Protein AF-A0A2U1VUD5-F1 (afdb_monomer)

Structure (mmCIF, N/CA/C/O backbone):
data_AF-A0A2U1VUD5-F1
#
_entry.id   AF-A0A2U1VUD5-F1
#
loop_
_atom_site.group_PDB
_atom_site.id
_atom_site.type_symbol
_atom_site.label_atom_id
_atom_site.label_alt_id
_atom_site.label_comp_id
_atom_site.label_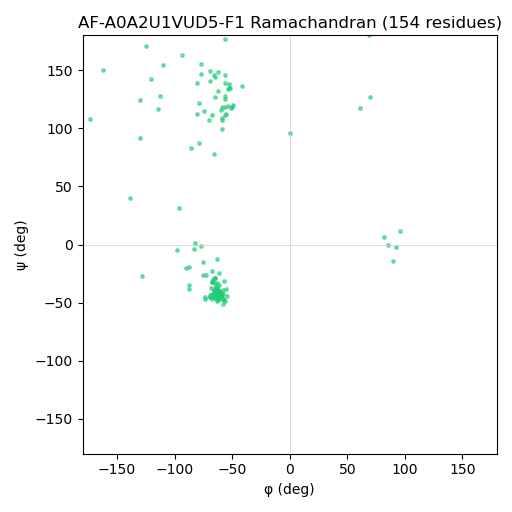asym_id
_atom_site.label_entity_id
_atom_site.label_seq_id
_atom_site.pdbx_PDB_ins_code
_atom_site.Cartn_x
_atom_site.Cartn_y
_atom_site.Cartn_z
_atom_site.occupancy
_atom_site.B_iso_or_equiv
_atom_site.auth_seq_id
_atom_site.auth_comp_id
_atom_site.auth_asym_id
_atom_site.auth_atom_id
_atom_site.pdbx_PDB_model_num
ATOM 1 N N . MET A 1 1 ? 78.234 27.921 -59.110 1.00 39.53 1 MET A N 1
ATOM 2 C CA . MET A 1 1 ? 77.645 29.057 -58.365 1.00 39.53 1 MET A CA 1
ATOM 3 C C . MET A 1 1 ? 76.306 28.576 -57.822 1.00 39.53 1 MET A C 1
ATOM 5 O O . MET A 1 1 ? 75.475 28.186 -58.620 1.00 39.53 1 MET A O 1
ATOM 9 N N . ALA A 1 2 ? 76.238 28.191 -56.543 1.00 37.91 2 ALA A N 1
ATOM 10 C CA . ALA A 1 2 ? 75.836 29.053 -55.415 1.00 37.91 2 ALA A CA 1
ATOM 11 C C . ALA A 1 2 ? 74.326 29.390 -55.484 1.00 37.91 2 ALA A C 1
ATOM 13 O O . ALA A 1 2 ? 73.879 29.875 -56.506 1.00 37.91 2 ALA A O 1
ATOM 14 N N . ALA A 1 3 ? 73.475 29.191 -54.477 1.00 41.84 3 ALA A N 1
ATOM 15 C CA . ALA A 1 3 ? 73.661 28.783 -53.094 1.00 41.84 3 ALA A CA 1
ATOM 16 C C . ALA A 1 3 ? 72.320 28.287 -52.512 1.00 41.84 3 ALA A C 1
ATOM 18 O O . ALA A 1 3 ? 71.252 28.781 -52.858 1.00 41.84 3 ALA A O 1
ATOM 19 N N . ASN A 1 4 ? 72.414 27.360 -51.560 1.00 47.31 4 ASN A N 1
ATOM 20 C CA . ASN A 1 4 ? 71.436 27.099 -50.505 1.00 47.31 4 ASN A CA 1
ATOM 21 C C . ASN A 1 4 ? 71.091 28.399 -49.742 1.00 47.31 4 ASN A C 1
ATOM 23 O O . ASN A 1 4 ? 72.027 29.122 -49.386 1.00 47.31 4 ASN A O 1
ATOM 27 N N . ARG A 1 5 ? 69.809 28.653 -49.418 1.00 42.00 5 ARG A N 1
ATOM 28 C CA . ARG A 1 5 ? 69.394 29.281 -48.142 1.00 42.00 5 ARG A CA 1
ATOM 29 C C . ARG A 1 5 ? 67.863 29.330 -47.933 1.00 42.00 5 ARG A C 1
ATOM 31 O O . ARG A 1 5 ? 67.177 30.162 -48.503 1.00 42.00 5 ARG A O 1
ATOM 38 N N . LYS A 1 6 ? 67.425 28.480 -46.996 1.00 43.88 6 LYS A N 1
ATOM 39 C CA . LYS A 1 6 ? 66.560 28.756 -45.826 1.00 43.88 6 LYS A CA 1
ATOM 40 C C . LYS A 1 6 ? 65.134 29.298 -46.036 1.00 43.88 6 LYS A C 1
ATOM 42 O O . LYS A 1 6 ? 64.925 30.448 -46.401 1.00 43.88 6 LYS A O 1
ATOM 47 N N . ASN A 1 7 ? 64.182 28.475 -45.586 1.00 39.81 7 ASN A N 1
ATOM 48 C CA . ASN A 1 7 ? 62.848 28.857 -45.117 1.00 39.81 7 ASN A CA 1
ATOM 49 C C . ASN A 1 7 ? 62.883 30.127 -44.245 1.00 39.81 7 ASN A C 1
ATOM 51 O O . ASN A 1 7 ? 63.717 30.195 -43.333 1.00 39.81 7 ASN A O 1
ATOM 55 N N . PRO A 1 8 ? 61.951 31.077 -44.430 1.00 46.16 8 PRO A N 1
ATOM 56 C CA . PRO A 1 8 ? 61.725 32.120 -43.449 1.00 46.16 8 PRO A CA 1
ATOM 57 C C . PRO A 1 8 ? 60.978 31.534 -42.244 1.00 46.16 8 PRO A C 1
ATOM 59 O O . PRO A 1 8 ? 59.847 31.060 -42.328 1.00 46.16 8 PRO A O 1
ATOM 62 N N . THR A 1 9 ? 61.680 31.548 -41.120 1.00 43.53 9 THR A N 1
ATOM 63 C CA . THR A 1 9 ? 61.207 31.325 -39.757 1.00 43.53 9 THR A CA 1
ATOM 64 C C . THR A 1 9 ? 60.043 32.258 -39.417 1.00 43.53 9 THR A C 1
ATOM 66 O O . THR A 1 9 ? 60.222 33.475 -39.396 1.00 43.53 9 THR A O 1
ATOM 69 N N . ALA A 1 10 ? 58.876 31.691 -39.106 1.00 42.81 10 ALA A N 1
ATOM 70 C CA . ALA A 1 10 ? 57.841 32.382 -38.346 1.00 42.81 10 ALA A CA 1
ATOM 71 C C . ALA A 1 10 ? 58.208 32.310 -36.853 1.00 42.81 10 ALA A C 1
ATOM 73 O O . ALA A 1 10 ? 58.240 31.228 -36.268 1.00 42.81 10 ALA A O 1
ATOM 74 N N . ASP A 1 11 ? 58.534 33.465 -36.280 1.00 46.00 11 ASP A N 1
ATOM 75 C CA . ASP A 1 11 ? 58.753 33.701 -34.848 1.00 46.00 11 ASP A CA 1
ATOM 76 C C . ASP A 1 11 ? 57.430 34.187 -34.200 1.00 46.00 11 ASP A C 1
ATOM 78 O O . ASP A 1 11 ? 56.499 34.568 -34.914 1.00 46.00 11 ASP A O 1
ATOM 82 N N . PRO A 1 12 ? 57.265 34.146 -32.871 1.00 45.97 12 PRO A N 1
ATOM 83 C CA . PRO A 1 12 ? 56.681 33.030 -32.154 1.00 45.97 12 PRO A CA 1
ATOM 84 C C . PRO A 1 12 ? 55.297 33.384 -31.579 1.00 45.97 12 PRO A C 1
ATOM 86 O O . PRO A 1 12 ? 54.984 34.531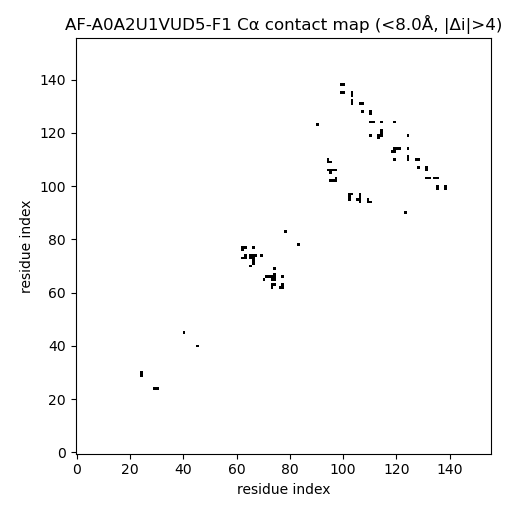 -31.271 1.00 45.97 12 PRO A O 1
ATOM 89 N N . LEU A 1 13 ?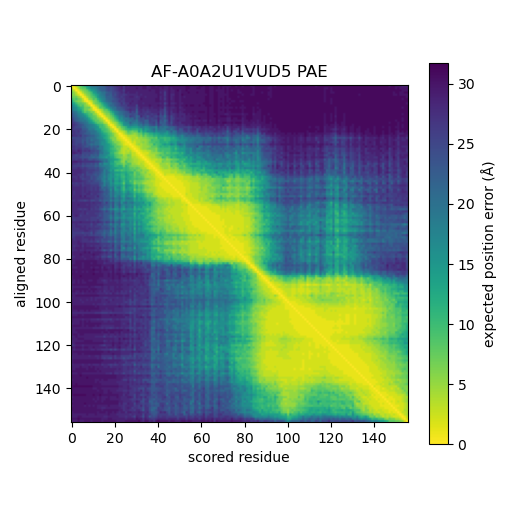 54.484 32.342 -31.397 1.00 46.25 13 LEU A N 1
ATOM 90 C CA . LEU A 1 13 ? 53.328 32.226 -30.498 1.00 46.25 13 LEU A CA 1
ATOM 91 C C . LEU A 1 13 ? 53.017 33.481 -29.655 1.00 46.25 13 LEU A C 1
ATOM 93 O O . LEU A 1 13 ? 53.540 33.656 -28.549 1.00 46.25 13 LEU A O 1
ATOM 97 N N . GLN A 1 14 ? 52.089 34.309 -30.142 1.00 51.81 14 GLN A N 1
ATOM 98 C CA . GLN A 1 14 ? 51.390 35.292 -29.318 1.00 51.81 14 GLN A CA 1
ATOM 99 C C . GLN A 1 14 ? 50.668 34.548 -28.192 1.00 51.81 14 GLN A C 1
ATOM 101 O O . GLN A 1 14 ? 49.606 33.954 -28.380 1.00 51.81 14 GLN A O 1
ATOM 106 N N . LYS A 1 15 ? 51.288 34.545 -27.009 1.00 49.41 15 LYS A N 1
ATOM 107 C CA . LYS A 1 15 ? 50.694 34.043 -25.772 1.00 49.41 15 LYS A CA 1
ATOM 108 C C . LYS A 1 15 ? 49.419 34.839 -25.514 1.00 49.41 15 LYS A C 1
ATOM 110 O O . LYS A 1 15 ? 49.485 36.008 -25.137 1.00 49.41 15 LYS A O 1
ATOM 115 N N . GLN A 1 16 ? 48.270 34.198 -25.716 1.00 59.06 16 GLN A N 1
ATOM 116 C CA . GLN A 1 16 ? 46.995 34.682 -25.201 1.00 59.06 16 GLN A CA 1
ATOM 117 C C . GLN A 1 16 ? 47.178 34.959 -23.707 1.00 59.06 16 GLN A C 1
ATOM 119 O O . GLN A 1 16 ? 47.540 34.065 -22.939 1.00 59.06 16 GLN A O 1
ATOM 124 N N . GLN A 1 17 ? 47.012 36.223 -23.319 1.00 52.50 17 GLN A N 1
ATOM 125 C CA . GLN A 1 17 ? 47.094 36.655 -21.932 1.00 52.50 17 GLN A CA 1
ATOM 126 C C . GLN A 1 17 ? 46.043 35.875 -21.141 1.00 52.50 17 GLN A C 1
ATOM 128 O O . GLN A 1 17 ? 44.842 36.059 -21.332 1.00 52.50 17 GLN A O 1
ATOM 133 N N . GLY A 1 18 ? 46.506 34.949 -20.299 1.00 55.41 18 GLY A N 1
ATOM 134 C CA . GLY A 1 18 ? 45.637 34.171 -19.432 1.00 55.41 18 GLY A CA 1
ATOM 135 C C . GLY A 1 18 ? 44.814 35.119 -18.571 1.00 55.41 18 GLY A C 1
ATOM 136 O O . GLY A 1 18 ? 45.366 36.006 -17.920 1.00 55.41 18 GLY A O 1
ATOM 137 N N . THR A 1 19 ? 43.494 34.938 -18.576 1.00 59.19 19 THR A N 1
ATOM 138 C CA . THR A 1 19 ? 42.594 35.631 -17.654 1.00 59.19 19 THR A CA 1
ATOM 139 C C . THR A 1 19 ? 43.149 35.477 -16.244 1.00 59.19 19 THR A C 1
ATOM 141 O O . THR A 1 19 ? 43.329 34.346 -15.782 1.00 59.19 19 THR A O 1
ATOM 144 N N . VAL A 1 20 ? 43.465 36.590 -15.579 1.00 60.12 20 VAL A N 1
ATOM 145 C CA . VAL A 1 20 ? 43.996 36.579 -14.214 1.00 60.12 20 VAL A CA 1
ATOM 146 C C . VAL A 1 20 ? 43.011 35.799 -13.350 1.00 60.12 20 VAL A C 1
ATOM 148 O O . VAL A 1 20 ? 41.861 36.205 -13.176 1.00 60.12 20 VAL A O 1
ATOM 151 N N . ARG A 1 21 ? 43.438 34.630 -12.862 1.00 63.34 21 ARG A N 1
ATOM 152 C CA . ARG A 1 21 ? 42.632 33.802 -11.967 1.00 63.34 21 ARG A CA 1
ATOM 153 C C . ARG A 1 21 ? 42.344 34.673 -10.745 1.00 63.34 21 ARG A C 1
ATOM 155 O O . ARG A 1 21 ? 43.282 35.142 -10.103 1.00 63.34 21 ARG A O 1
ATOM 162 N N . GLY A 1 22 ? 41.067 34.950 -10.471 1.00 76.94 22 GLY A N 1
ATOM 163 C CA . GLY A 1 22 ? 40.664 35.699 -9.276 1.00 76.94 22 GLY A CA 1
ATOM 164 C C . GLY A 1 22 ? 41.183 35.030 -7.997 1.00 76.94 22 GLY A C 1
ATOM 165 O O . GLY A 1 22 ? 41.777 33.955 -8.055 1.00 76.94 22 GLY A O 1
ATOM 166 N N . ARG A 1 23 ? 40.952 35.637 -6.828 1.00 79.38 23 ARG A N 1
ATOM 167 C CA . ARG A 1 23 ? 41.423 35.091 -5.541 1.00 79.38 23 ARG A CA 1
ATOM 168 C C . ARG A 1 23 ? 40.901 33.656 -5.342 1.00 79.38 23 ARG A C 1
ATOM 170 O O . ARG A 1 23 ? 39.691 33.489 -5.180 1.00 79.38 23 ARG A O 1
ATOM 177 N N . PRO A 1 24 ? 41.765 32.625 -5.375 1.00 77.06 24 PRO A N 1
ATOM 178 C CA . PRO A 1 24 ? 41.341 31.258 -5.108 1.00 77.06 24 PRO A CA 1
ATOM 179 C C . PRO A 1 24 ? 40.892 31.140 -3.651 1.00 77.06 24 PRO A C 1
ATOM 181 O O . PRO A 1 24 ? 41.461 31.793 -2.775 1.00 77.06 24 PRO A O 1
ATOM 184 N N . PHE A 1 25 ? 39.887 30.309 -3.381 1.00 82.06 25 PHE A N 1
ATOM 185 C CA . PHE A 1 25 ? 39.512 30.003 -2.002 1.00 82.06 25 PHE A CA 1
ATOM 186 C C . PHE A 1 25 ? 40.670 29.313 -1.270 1.00 82.06 25 PHE A C 1
ATOM 188 O O . PHE A 1 25 ? 41.449 28.577 -1.883 1.00 82.06 25 PHE A O 1
ATOM 195 N N . GLU A 1 26 ? 40.777 29.540 0.042 1.00 82.94 26 GLU A N 1
ATOM 196 C CA . GLU A 1 26 ? 41.752 28.832 0.871 1.00 82.94 26 GLU A CA 1
ATOM 197 C C . GLU A 1 26 ? 41.551 27.318 0.744 1.00 82.94 26 GLU A C 1
ATOM 199 O O . GLU A 1 26 ? 40.424 26.814 0.730 1.00 82.94 26 GLU A O 1
ATOM 204 N N . LYS A 1 27 ? 42.655 26.569 0.654 1.00 77.88 27 LYS A N 1
ATOM 205 C CA . LYS A 1 27 ? 42.612 25.109 0.542 1.00 77.88 27 LYS A CA 1
ATOM 206 C C . LYS A 1 27 ? 41.836 24.532 1.734 1.00 77.88 27 LYS A C 1
ATOM 208 O O . LYS A 1 27 ? 42.246 24.697 2.876 1.00 77.88 27 LYS A O 1
ATOM 213 N N . GLY A 1 28 ? 40.719 23.859 1.456 1.00 79.69 28 GLY A N 1
ATOM 214 C CA . GLY A 1 28 ? 39.842 23.271 2.476 1.00 79.69 28 GLY A CA 1
ATOM 215 C C . GLY A 1 28 ? 38.696 24.167 2.960 1.00 79.69 28 GLY A C 1
ATOM 216 O O . GLY A 1 28 ? 37.869 23.695 3.734 1.00 79.69 28 GLY A O 1
ATOM 217 N N . LYS A 1 29 ? 38.583 25.416 2.486 1.00 78.38 29 LYS A N 1
ATOM 218 C CA . LYS A 1 29 ? 37.442 26.295 2.780 1.00 78.38 29 LYS A CA 1
ATOM 219 C C . LYS A 1 29 ? 3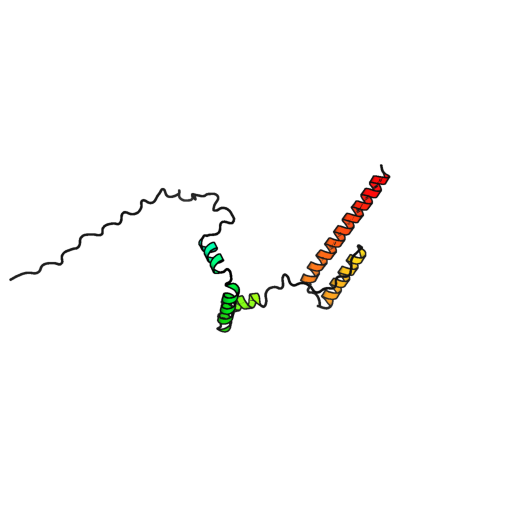6.648 26.582 1.511 1.00 78.38 29 LYS A C 1
ATOM 221 O O . LYS A 1 29 ? 37.145 27.186 0.567 1.00 78.38 29 LYS A O 1
ATOM 226 N N . SER A 1 30 ? 35.390 26.150 1.491 1.00 77.88 30 SER A N 1
ATOM 227 C CA . SER A 1 30 ? 34.438 26.546 0.450 1.00 77.88 30 SER A CA 1
ATOM 228 C C . SER A 1 30 ? 34.081 28.026 0.612 1.00 77.88 30 SER A C 1
ATOM 230 O O . SER A 1 30 ? 33.841 28.481 1.728 1.00 77.88 30 SER A O 1
ATOM 232 N N . GLY A 1 31 ? 33.957 28.762 -0.497 1.00 81.12 31 GLY A N 1
ATOM 233 C CA . GLY A 1 31 ? 33.390 30.119 -0.500 1.00 81.12 31 GLY A CA 1
ATOM 234 C C . GLY A 1 31 ? 31.925 30.184 -0.061 1.00 81.12 31 GLY A C 1
ATOM 235 O O . GLY A 1 31 ? 31.406 31.261 0.209 1.00 81.12 31 GLY A O 1
ATOM 236 N N . ASN A 1 32 ? 31.264 29.030 0.029 1.00 81.88 32 ASN A N 1
ATOM 237 C CA . ASN A 1 32 ? 29.949 28.874 0.629 1.00 81.88 32 ASN A CA 1
ATOM 238 C C . ASN A 1 32 ? 29.982 27.710 1.642 1.00 81.88 32 ASN A C 1
ATOM 240 O O . ASN A 1 32 ? 29.777 26.556 1.246 1.00 81.88 32 ASN A O 1
ATOM 244 N N . PRO A 1 33 ? 30.266 27.991 2.928 1.00 77.50 33 PRO A N 1
ATOM 245 C CA . PRO A 1 33 ? 30.342 26.980 3.986 1.00 77.50 33 PRO A CA 1
ATOM 246 C C . PRO A 1 33 ? 29.007 26.282 4.279 1.00 77.50 33 PRO A C 1
ATOM 248 O O . PRO A 1 33 ? 29.004 25.122 4.669 1.00 77.50 33 PRO A O 1
ATOM 251 N N . ALA A 1 34 ? 27.878 26.963 4.055 1.00 80.00 34 ALA A N 1
ATOM 252 C CA . ALA A 1 34 ? 26.537 26.418 4.279 1.00 80.00 34 ALA A CA 1
ATOM 253 C C . ALA A 1 34 ? 26.021 25.559 3.105 1.00 80.00 34 ALA A C 1
ATOM 255 O O . ALA A 1 34 ? 24.937 24.984 3.183 1.00 80.00 34 ALA A O 1
ATOM 256 N N . GLY A 1 35 ? 26.784 25.472 2.009 1.00 80.44 35 GLY A N 1
ATOM 257 C CA . GLY A 1 35 ? 26.365 24.778 0.795 1.00 80.44 35 GLY A CA 1
ATOM 258 C C . GLY A 1 35 ? 25.226 25.488 0.051 1.00 80.44 35 GLY A C 1
ATOM 259 O O . GLY A 1 35 ? 24.759 26.569 0.416 1.00 80.44 35 GLY A O 1
ATOM 260 N N . LYS A 1 36 ? 24.790 24.910 -1.073 1.00 81.06 36 LYS A N 1
ATOM 261 C CA . LYS A 1 36 ? 23.612 25.424 -1.793 1.00 81.06 36 LYS A CA 1
ATOM 262 C C . LYS A 1 36 ? 22.369 25.263 -0.912 1.00 81.06 36 LYS A C 1
ATOM 264 O O . LYS A 1 36 ? 22.241 24.256 -0.221 1.00 81.06 36 LYS A O 1
ATOM 269 N N . ARG A 1 37 ? 21.433 26.220 -0.982 1.00 81.06 37 ARG A N 1
ATOM 270 C CA . ARG A 1 37 ? 20.140 26.126 -0.284 1.00 81.06 37 ARG A CA 1
ATOM 271 C C . ARG A 1 37 ? 19.462 24.800 -0.637 1.00 81.06 37 ARG A C 1
ATOM 273 O O . ARG A 1 37 ? 19.416 24.433 -1.816 1.00 81.06 37 ARG A O 1
ATOM 280 N N . SER A 1 38 ? 18.930 24.111 0.369 1.00 68.19 38 SER A N 1
ATOM 281 C CA . SER A 1 38 ? 18.172 22.872 0.169 1.00 68.19 38 SER A CA 1
ATOM 282 C C . SER A 1 38 ? 17.064 23.078 -0.875 1.00 68.19 38 SER A C 1
ATOM 284 O O . SER A 1 38 ? 16.398 24.114 -0.873 1.00 68.19 38 SER A O 1
ATOM 286 N N . GLY A 1 39 ? 16.927 22.134 -1.809 1.00 76.12 39 GLY A N 1
ATOM 287 C CA . GLY A 1 39 ? 15.978 22.212 -2.929 1.00 76.12 39 GLY A CA 1
ATOM 288 C C . GLY A 1 39 ? 16.470 22.962 -4.176 1.00 76.12 39 GLY A C 1
ATOM 289 O O . GLY A 1 39 ? 15.745 23.029 -5.166 1.00 76.12 39 GLY A O 1
ATOM 290 N N . THR A 1 40 ? 17.697 23.501 -4.187 1.00 82.62 40 THR A N 1
ATOM 291 C CA . THR A 1 40 ? 18.255 24.147 -5.391 1.00 82.62 40 THR A CA 1
ATOM 292 C C . THR A 1 40 ? 18.560 23.107 -6.475 1.00 82.62 40 THR A C 1
ATOM 294 O O . THR A 1 40 ? 19.549 22.378 -6.373 1.00 82.62 40 THR A O 1
ATOM 297 N N . LYS A 1 41 ? 17.759 23.071 -7.546 1.00 82.12 41 LYS A N 1
ATOM 298 C CA . LYS A 1 41 ? 18.030 22.241 -8.732 1.00 82.12 41 LYS A CA 1
ATOM 299 C C . LYS A 1 41 ? 19.117 22.866 -9.612 1.00 82.12 41 LYS A C 1
ATOM 301 O O . LYS A 1 41 ? 19.252 24.088 -9.702 1.00 82.12 41 LYS A O 1
A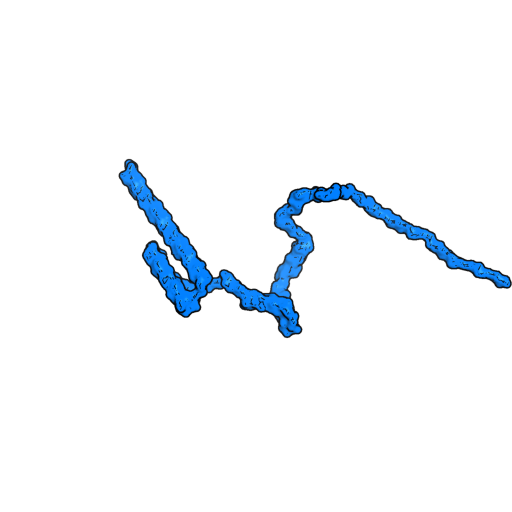TOM 306 N N . ALA A 1 42 ? 19.919 22.030 -10.270 1.00 88.62 42 ALA A N 1
ATOM 307 C CA . ALA A 1 42 ? 20.866 22.511 -11.271 1.00 88.62 42 ALA A CA 1
ATOM 308 C C . ALA A 1 42 ? 20.108 23.009 -12.513 1.00 88.62 42 ALA A C 1
ATOM 310 O O . ALA A 1 42 ? 19.068 22.459 -12.864 1.00 88.62 42 ALA A O 1
ATOM 311 N N . ARG A 1 43 ? 20.651 24.009 -13.225 1.00 85.50 43 ARG A N 1
ATOM 312 C CA . ARG A 1 43 ? 20.051 24.492 -14.486 1.00 85.50 43 ARG A CA 1
ATOM 313 C C . ARG A 1 43 ? 19.854 23.366 -15.505 1.00 85.50 43 ARG A C 1
ATOM 315 O O . ARG A 1 43 ? 18.831 23.333 -16.170 1.00 85.50 43 ARG A O 1
ATOM 322 N N . ALA A 1 44 ? 20.801 22.430 -15.573 1.00 86.56 44 ALA A N 1
ATOM 323 C CA . ALA A 1 44 ? 20.696 21.248 -16.423 1.00 86.56 44 ALA A CA 1
ATOM 324 C C . ALA A 1 44 ? 19.500 20.357 -16.047 1.00 86.56 44 ALA A C 1
ATOM 326 O O . ALA A 1 44 ? 18.809 19.871 -16.930 1.00 86.56 44 ALA A O 1
ATOM 327 N N . THR A 1 45 ? 19.221 20.185 -14.750 1.00 86.31 45 THR A N 1
ATOM 328 C CA . THR A 1 45 ? 18.061 19.417 -14.275 1.00 86.31 45 THR A CA 1
ATOM 329 C C . THR A 1 45 ? 16.752 20.099 -14.655 1.00 86.31 45 THR A C 1
ATOM 331 O O . THR A 1 45 ? 15.856 19.432 -15.143 1.00 86.31 45 THR A O 1
ATOM 334 N N . LEU A 1 46 ? 16.657 21.424 -14.499 1.00 88.06 46 LEU A N 1
ATOM 335 C CA . LEU A 1 46 ? 15.463 22.178 -14.903 1.00 88.06 46 LEU A CA 1
ATOM 336 C C . LEU A 1 46 ? 15.220 22.102 -16.416 1.00 88.06 46 LEU A C 1
ATOM 338 O O . LEU A 1 46 ? 14.089 21.910 -16.843 1.00 88.06 46 LEU A O 1
ATOM 342 N N . ALA A 1 47 ? 16.280 22.214 -17.220 1.00 85.19 47 ALA A N 1
ATOM 343 C CA . ALA A 1 47 ? 16.184 22.062 -18.670 1.00 85.19 47 ALA A CA 1
ATOM 344 C C . ALA A 1 47 ? 15.779 20.634 -19.072 1.00 85.19 47 ALA A C 1
ATOM 346 O O . ALA A 1 47 ? 14.968 20.457 -19.971 1.00 85.19 47 ALA A O 1
ATOM 347 N N . ALA A 1 48 ? 16.314 19.614 -18.394 1.00 84.31 48 ALA A N 1
ATOM 348 C CA . ALA A 1 48 ? 15.933 18.227 -18.636 1.00 84.31 48 ALA A CA 1
ATOM 349 C C . ALA A 1 48 ? 14.469 17.958 -18.261 1.00 84.31 48 ALA A C 1
ATOM 351 O O . ALA A 1 48 ? 13.773 17.307 -19.026 1.00 84.31 48 ALA A O 1
ATOM 352 N N . GLU A 1 49 ? 13.987 18.481 -17.131 1.00 84.88 49 GLU A N 1
ATOM 353 C CA . GLU A 1 49 ? 12.575 18.371 -16.730 1.00 84.88 49 GLU A CA 1
ATOM 354 C C . GLU A 1 49 ? 11.653 18.963 -17.803 1.00 84.88 49 GLU A C 1
ATOM 356 O O . GLU A 1 49 ? 10.750 18.281 -18.269 1.00 84.88 49 GLU A O 1
ATOM 361 N N . GLN A 1 50 ? 11.964 20.166 -18.292 1.00 86.50 50 GLN A N 1
ATOM 362 C CA . GLN A 1 50 ? 11.199 20.814 -19.363 1.00 86.50 50 GLN A CA 1
ATOM 363 C C . GLN A 1 50 ? 11.192 20.027 -20.679 1.00 86.50 50 GLN A C 1
ATOM 365 O O . GLN A 1 50 ? 10.204 20.065 -21.402 1.00 86.50 50 GLN A O 1
ATOM 370 N N . LEU A 1 51 ? 12.287 19.339 -21.012 1.00 84.38 51 LEU A N 1
ATOM 371 C CA . LEU A 1 51 ? 12.358 18.494 -22.209 1.00 84.38 51 LEU A CA 1
ATOM 372 C C . LEU A 1 51 ? 11.606 17.170 -22.043 1.00 84.38 51 LEU A C 1
ATOM 374 O O . LEU A 1 51 ? 11.207 16.575 -23.035 1.00 84.38 51 LEU A O 1
ATOM 378 N N . LEU A 1 52 ? 11.466 16.680 -20.811 1.00 85.19 52 LEU A N 1
ATOM 379 C CA . LEU A 1 52 ? 10.789 15.420 -20.508 1.00 85.19 52 LEU A CA 1
ATOM 380 C C . LEU A 1 52 ? 9.279 15.595 -20.308 1.00 85.19 52 LEU A C 1
ATOM 382 O O . LEU A 1 52 ? 8.535 14.616 -20.403 1.00 85.19 52 LEU A O 1
ATOM 386 N N . ASP A 1 53 ? 8.824 16.816 -20.033 1.00 83.44 53 ASP A N 1
ATOM 387 C CA . ASP A 1 53 ? 7.409 17.139 -19.895 1.00 83.44 53 ASP A CA 1
ATOM 388 C C . ASP A 1 53 ? 6.653 16.809 -21.195 1.00 83.44 53 ASP A C 1
ATOM 390 O O . ASP A 1 53 ? 6.886 17.390 -22.250 1.00 83.44 53 ASP A O 1
ATOM 394 N N . GLY A 1 54 ? 5.730 15.846 -21.116 1.00 83.94 54 GLY A N 1
ATOM 395 C CA . GLY A 1 54 ? 4.928 15.380 -22.255 1.00 83.94 54 GLY A CA 1
ATOM 396 C C . GLY A 1 54 ? 5.539 14.227 -23.061 1.00 83.94 54 GLY A C 1
ATOM 397 O O . GLY A 1 54 ? 4.808 13.531 -23.760 1.00 83.94 54 GLY A O 1
ATOM 398 N N . GLU A 1 55 ? 6.825 13.921 -22.890 1.00 90.00 55 GLU A N 1
ATOM 399 C CA . GLU A 1 55 ? 7.516 12.848 -23.632 1.00 90.00 55 GLU A CA 1
ATOM 400 C C . GLU A 1 55 ? 7.296 11.446 -23.039 1.00 90.00 55 GLU A C 1
ATOM 402 O O . GLU A 1 55 ? 7.814 10.443 -23.538 1.00 90.00 55 GLU A O 1
ATOM 407 N N . ALA A 1 56 ? 6.513 11.348 -21.963 1.00 82.75 56 ALA A N 1
ATOM 408 C CA . ALA A 1 56 ? 6.313 10.111 -21.217 1.00 82.75 56 ALA A CA 1
ATOM 409 C C . ALA A 1 56 ? 5.840 8.945 -22.104 1.00 82.75 56 ALA A C 1
ATOM 411 O O . ALA A 1 56 ? 6.366 7.836 -21.985 1.00 82.75 56 ALA A O 1
ATOM 412 N N . GLU A 1 57 ? 4.882 9.173 -23.009 1.00 85.62 57 GLU A N 1
ATOM 413 C CA . GLU A 1 57 ? 4.387 8.123 -23.908 1.00 85.62 57 GLU A CA 1
ATOM 414 C C . GLU A 1 57 ? 5.456 7.692 -24.922 1.00 85.62 57 GLU A C 1
ATOM 416 O O . GLU A 1 57 ? 5.699 6.492 -25.088 1.00 85.62 57 GLU A O 1
ATOM 421 N N . ALA A 1 58 ? 6.126 8.653 -25.563 1.00 91.00 58 ALA A N 1
ATOM 422 C CA . ALA A 1 58 ? 7.134 8.393 -26.587 1.00 91.00 58 ALA A CA 1
ATOM 423 C C . ALA A 1 58 ? 8.340 7.629 -26.015 1.00 91.00 58 ALA A C 1
ATOM 425 O O . ALA A 1 58 ? 8.757 6.610 -26.573 1.00 91.00 58 ALA A O 1
ATOM 426 N N . ILE A 1 59 ? 8.845 8.058 -24.855 1.00 90.75 59 ILE A N 1
ATOM 427 C CA . ILE A 1 59 ? 9.939 7.385 -24.141 1.00 90.75 59 ILE A CA 1
ATOM 428 C C . ILE A 1 59 ? 9.519 5.975 -23.722 1.00 90.75 59 ILE A C 1
ATOM 430 O O . ILE A 1 59 ? 10.289 5.029 -23.896 1.00 90.75 59 ILE A O 1
ATOM 434 N N . THR A 1 60 ? 8.292 5.806 -23.220 1.00 87.94 60 THR A N 1
ATOM 435 C CA . THR A 1 60 ? 7.782 4.485 -22.823 1.00 87.94 60 THR A CA 1
ATOM 436 C C . THR A 1 60 ? 7.700 3.542 -24.020 1.00 87.94 60 THR A C 1
ATOM 438 O O . THR A 1 60 ? 8.146 2.399 -23.925 1.00 87.94 60 THR A O 1
ATOM 441 N N . ARG A 1 61 ? 7.192 4.008 -25.168 1.00 91.62 61 ARG A N 1
ATOM 442 C CA . ARG A 1 61 ? 7.127 3.193 -26.389 1.00 91.62 61 ARG A CA 1
ATOM 443 C C . ARG A 1 61 ? 8.520 2.800 -26.869 1.00 91.62 61 ARG A C 1
ATOM 445 O O . ARG A 1 61 ? 8.763 1.626 -27.126 1.00 91.62 61 ARG A O 1
ATOM 452 N N . LYS A 1 62 ? 9.465 3.744 -26.869 1.00 93.62 62 LYS A N 1
ATOM 453 C CA . LYS A 1 62 ? 10.852 3.455 -27.243 1.00 93.62 62 LYS A CA 1
ATOM 454 C C . LYS A 1 62 ? 11.521 2.450 -26.302 1.00 93.62 62 LYS A C 1
ATOM 456 O O . LYS A 1 62 ? 12.267 1.591 -26.766 1.00 93.62 62 LYS A O 1
ATOM 461 N N . ALA A 1 63 ? 11.258 2.537 -24.999 1.00 91.75 63 ALA A N 1
ATOM 462 C CA . ALA A 1 63 ? 11.761 1.575 -24.023 1.00 91.75 63 ALA A CA 1
ATOM 463 C C . ALA A 1 63 ? 11.208 0.162 -24.275 1.00 91.75 63 ALA A C 1
ATOM 465 O O . ALA A 1 63 ? 11.958 -0.805 -24.172 1.00 91.75 63 ALA A O 1
ATOM 466 N N . ILE A 1 64 ? 9.933 0.034 -24.660 1.00 92.62 64 ILE A N 1
ATOM 467 C CA . ILE A 1 64 ? 9.341 -1.255 -25.048 1.00 92.62 64 ILE A CA 1
ATOM 468 C C . ILE A 1 64 ? 10.035 -1.814 -26.293 1.00 92.62 64 ILE A C 1
ATOM 470 O O . ILE A 1 64 ? 10.439 -2.973 -26.283 1.00 92.62 64 ILE A O 1
ATOM 474 N N . ASP A 1 65 ? 10.237 -1.000 -27.330 1.00 95.69 65 ASP A N 1
ATOM 475 C CA . ASP A 1 65 ? 10.900 -1.448 -28.561 1.00 95.69 65 ASP A CA 1
ATOM 476 C C . ASP A 1 65 ? 12.327 -1.947 -28.291 1.00 95.69 65 ASP A C 1
ATOM 478 O O . ASP A 1 65 ? 12.733 -2.994 -28.792 1.00 95.69 65 ASP A O 1
ATOM 482 N N . LEU A 1 66 ? 13.089 -1.222 -27.463 1.00 94.88 66 LEU A N 1
ATOM 483 C CA . LEU A 1 66 ? 14.439 -1.625 -27.056 1.00 94.88 66 LEU A CA 1
ATOM 484 C C . LEU A 1 66 ? 14.425 -2.917 -26.233 1.00 94.88 66 LEU A C 1
ATOM 486 O O . LEU A 1 66 ? 15.265 -3.789 -26.445 1.00 94.88 66 LEU A O 1
ATOM 490 N N . ALA A 1 67 ? 13.454 -3.065 -25.330 1.00 93.00 67 ALA A N 1
ATOM 491 C CA . ALA A 1 67 ? 13.287 -4.281 -24.547 1.00 93.00 67 ALA A CA 1
ATOM 492 C C . ALA A 1 67 ? 12.988 -5.494 -25.445 1.00 93.00 67 ALA A C 1
ATOM 494 O O . ALA A 1 67 ? 13.605 -6.547 -25.287 1.00 93.00 67 ALA A O 1
ATOM 495 N N . LEU A 1 68 ? 12.096 -5.337 -26.428 1.00 93.81 68 LEU A N 1
ATOM 496 C CA . LEU A 1 68 ? 11.774 -6.379 -27.410 1.00 93.81 68 LEU A CA 1
ATOM 497 C C . LEU A 1 68 ? 12.956 -6.702 -28.333 1.00 93.81 68 LEU A C 1
ATOM 499 O O . LEU A 1 68 ? 13.097 -7.842 -28.767 1.00 93.81 68 LEU A O 1
ATOM 503 N N . ALA A 1 69 ? 13.832 -5.728 -28.590 1.00 95.62 69 ALA A N 1
ATOM 504 C CA . ALA A 1 69 ? 15.086 -5.926 -29.313 1.00 95.62 69 ALA A CA 1
ATOM 505 C C . ALA A 1 69 ? 16.194 -6.592 -28.467 1.00 95.62 69 ALA A C 1
ATOM 507 O O . ALA A 1 69 ? 17.282 -6.844 -28.984 1.00 95.62 69 ALA A O 1
ATOM 508 N N . GLY A 1 70 ? 15.934 -6.895 -27.189 1.00 92.94 70 GLY A N 1
ATOM 509 C CA . GLY A 1 70 ? 16.852 -7.627 -26.313 1.00 92.94 70 GLY A CA 1
ATOM 510 C C . GLY A 1 70 ? 17.738 -6.758 -25.419 1.00 92.94 70 GLY A C 1
ATOM 511 O O . GLY A 1 70 ? 18.665 -7.283 -24.803 1.00 92.94 70 GLY A O 1
ATOM 512 N N . ASP A 1 71 ? 17.474 -5.452 -25.300 1.00 96.56 71 ASP A N 1
ATOM 513 C CA . ASP A 1 71 ? 18.157 -4.615 -24.309 1.00 96.56 71 ASP A CA 1
ATOM 514 C C . ASP A 1 71 ? 17.722 -5.024 -22.892 1.00 96.56 71 ASP A C 1
ATOM 516 O O . ASP A 1 71 ? 16.584 -4.805 -22.467 1.00 96.56 71 ASP A O 1
ATOM 520 N N . THR A 1 72 ? 18.650 -5.607 -22.133 1.00 93.44 72 THR A N 1
ATOM 521 C CA . THR A 1 72 ? 18.404 -6.106 -20.774 1.00 93.44 72 THR A CA 1
ATOM 522 C C . THR A 1 72 ? 18.054 -5.001 -19.777 1.00 93.44 72 THR A C 1
ATOM 524 O O . THR A 1 72 ? 17.334 -5.246 -18.808 1.00 93.44 72 THR A O 1
ATOM 527 N N . THR A 1 73 ? 18.541 -3.777 -19.994 1.00 94.06 73 THR A N 1
ATOM 528 C CA . THR A 1 73 ? 18.236 -2.619 -19.142 1.00 94.06 73 THR A CA 1
ATOM 529 C C . THR A 1 73 ? 16.809 -2.153 -19.383 1.00 94.06 73 THR A C 1
ATOM 531 O O . THR A 1 73 ? 16.064 -1.929 -18.426 1.00 94.06 73 THR A O 1
ATOM 534 N N . ALA A 1 74 ? 16.411 -2.061 -20.653 1.00 91.25 74 ALA A N 1
ATOM 535 C CA . ALA A 1 74 ? 15.045 -1.731 -21.031 1.00 91.25 74 ALA A CA 1
ATOM 536 C C . ALA A 1 74 ? 14.058 -2.821 -20.575 1.00 91.25 74 ALA A C 1
ATOM 538 O O . ALA A 1 74 ? 13.022 -2.499 -19.997 1.00 91.25 74 ALA A O 1
ATOM 539 N N . LEU A 1 75 ? 14.414 -4.104 -20.730 1.00 88.81 75 LEU A N 1
ATOM 540 C CA . LEU A 1 75 ? 13.635 -5.238 -20.216 1.00 88.81 75 LEU A CA 1
ATOM 541 C C . LEU A 1 75 ? 13.401 -5.128 -18.713 1.00 88.81 75 LEU A C 1
ATOM 543 O O . LEU A 1 75 ? 12.263 -5.240 -18.268 1.00 88.81 75 LEU A O 1
ATOM 547 N N . ARG A 1 76 ? 14.450 -4.860 -17.927 1.00 87.75 76 ARG A N 1
ATOM 548 C CA . ARG A 1 76 ? 14.307 -4.678 -16.479 1.00 87.75 76 ARG A CA 1
ATOM 549 C C . ARG A 1 76 ? 13.367 -3.519 -16.146 1.00 87.75 76 ARG A C 1
ATOM 551 O O . ARG A 1 76 ? 12.474 -3.700 -15.330 1.00 87.75 76 ARG A O 1
ATOM 558 N N . LEU A 1 77 ? 13.517 -2.368 -16.807 1.00 86.88 77 LEU A N 1
ATOM 559 C CA . LEU A 1 77 ? 12.655 -1.197 -16.593 1.00 86.88 77 LEU A CA 1
ATOM 560 C C . LEU A 1 77 ? 11.181 -1.507 -16.897 1.00 86.88 77 LEU A C 1
ATOM 562 O O . LEU A 1 77 ? 10.294 -1.147 -16.123 1.00 86.88 77 LEU A O 1
ATOM 566 N N . VAL A 1 78 ? 10.916 -2.199 -18.006 1.00 85.62 78 VAL A N 1
ATOM 567 C CA . VAL A 1 78 ? 9.562 -2.601 -18.403 1.00 85.62 78 VAL A CA 1
ATOM 568 C C . VAL A 1 78 ? 8.990 -3.641 -17.431 1.00 85.62 78 VAL A C 1
ATOM 570 O O . VAL A 1 78 ? 7.845 -3.504 -16.998 1.00 85.62 78 VAL A O 1
ATOM 573 N N . MET A 1 79 ? 9.780 -4.633 -17.013 1.00 82.75 79 MET A N 1
ATOM 574 C CA . MET A 1 79 ? 9.361 -5.649 -16.039 1.00 82.75 79 MET A CA 1
ATOM 575 C C . MET A 1 79 ? 9.086 -5.050 -14.657 1.00 82.75 79 MET A C 1
ATOM 577 O O . MET A 1 79 ? 8.055 -5.365 -14.068 1.00 82.75 79 MET A O 1
ATOM 581 N N . ASP A 1 80 ? 9.921 -4.123 -14.184 1.00 82.06 80 ASP A N 1
ATOM 582 C CA . ASP A 1 80 ? 9.711 -3.381 -12.932 1.00 82.06 80 ASP A CA 1
ATOM 583 C C . ASP A 1 80 ? 8.416 -2.542 -12.976 1.00 82.06 80 ASP A C 1
ATOM 585 O O . ASP A 1 80 ? 7.824 -2.254 -11.936 1.00 82.06 80 ASP A O 1
ATOM 589 N N . ARG A 1 81 ? 7.933 -2.161 -14.170 1.00 77.88 81 ARG A N 1
ATOM 590 C CA . ARG A 1 81 ? 6.672 -1.423 -14.353 1.00 77.88 81 ARG A CA 1
ATOM 591 C C . ARG A 1 81 ? 5.442 -2.325 -14.472 1.00 77.88 81 ARG A C 1
ATOM 593 O O . ARG A 1 81 ? 4.378 -1.946 -13.969 1.00 77.88 81 ARG A O 1
ATOM 600 N N . ILE A 1 82 ? 5.566 -3.471 -15.148 1.00 70.50 82 ILE A N 1
ATOM 601 C CA . ILE A 1 82 ? 4.496 -4.474 -15.319 1.00 70.50 82 ILE A CA 1
ATOM 602 C C . ILE A 1 82 ? 4.268 -5.228 -14.006 1.00 70.50 82 ILE A C 1
ATOM 604 O O . ILE A 1 82 ? 3.134 -5.359 -13.545 1.00 70.50 82 ILE A O 1
ATOM 608 N N . VAL A 1 83 ? 5.357 -5.667 -13.379 1.00 61.66 83 VAL A N 1
ATOM 609 C CA . VAL A 1 83 ? 5.395 -6.348 -12.078 1.00 61.66 83 VAL A CA 1
ATOM 610 C C . VAL A 1 83 ? 5.697 -5.333 -10.971 1.00 61.66 83 VAL A C 1
ATOM 612 O O . VAL A 1 83 ? 6.329 -5.651 -9.966 1.00 61.66 83 VAL A O 1
ATOM 615 N N . ALA A 1 84 ? 5.259 -4.081 -11.149 1.00 60.81 84 ALA A N 1
ATOM 616 C CA . ALA A 1 84 ? 5.431 -3.062 -10.126 1.00 60.81 84 ALA A CA 1
ATOM 617 C C . ALA A 1 84 ? 4.858 -3.575 -8.794 1.00 60.81 84 ALA A C 1
ATOM 619 O O . ALA A 1 84 ? 3.734 -4.098 -8.786 1.00 60.81 84 ALA A O 1
ATOM 620 N N . PRO A 1 85 ? 5.587 -3.424 -7.669 1.00 58.62 85 PRO A N 1
ATOM 621 C CA . PRO A 1 85 ? 5.070 -3.759 -6.353 1.00 58.62 85 PRO A CA 1
ATOM 622 C C . PRO A 1 85 ? 3.708 -3.087 -6.178 1.00 58.62 85 PRO A C 1
ATOM 624 O O . PRO A 1 85 ? 3.599 -1.864 -6.277 1.00 58.62 85 PRO A O 1
ATOM 627 N N . ARG A 1 86 ? 2.662 -3.899 -5.997 1.00 58.94 86 ARG A N 1
ATOM 628 C CA . ARG A 1 86 ? 1.260 -3.474 -5.893 1.00 58.94 86 ARG A CA 1
ATOM 629 C C . ARG A 1 86 ? 1.061 -2.649 -4.616 1.00 58.94 86 ARG A C 1
ATOM 631 O O . ARG A 1 86 ? 0.608 -3.185 -3.617 1.00 58.94 86 ARG A O 1
ATOM 638 N N . LYS A 1 87 ? 1.469 -1.378 -4.618 1.00 57.50 87 LYS A N 1
ATOM 639 C CA . LYS A 1 87 ? 1.474 -0.554 -3.400 1.00 57.50 87 LYS A CA 1
ATOM 640 C C . LYS A 1 87 ? 0.151 0.171 -3.134 1.00 57.50 87 LYS A C 1
ATOM 642 O O . LYS A 1 87 ? -0.235 0.223 -1.981 1.00 57.50 87 LYS A O 1
ATOM 647 N N . ASP A 1 88 ? -0.574 0.621 -4.165 1.00 58.94 88 ASP A N 1
ATOM 648 C CA . ASP A 1 88 ? -1.751 1.504 -3.987 1.00 58.94 88 ASP A CA 1
ATOM 649 C C . ASP A 1 88 ? -2.955 1.160 -4.891 1.00 58.94 88 ASP A C 1
ATOM 651 O O . ASP A 1 88 ? -3.613 2.042 -5.446 1.00 58.94 88 ASP A O 1
ATOM 655 N N . ARG A 1 89 ? -3.271 -0.125 -5.1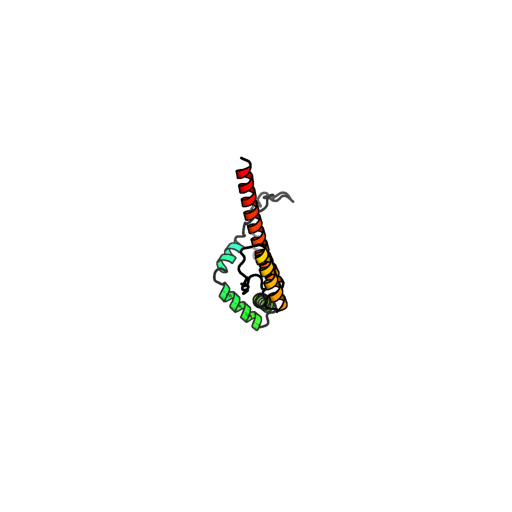09 1.00 64.31 89 ARG A N 1
ATOM 656 C CA . ARG A 1 89 ? -4.537 -0.460 -5.791 1.00 64.31 89 ARG A CA 1
ATOM 657 C C . ARG A 1 89 ? -5.708 -0.397 -4.803 1.00 64.31 89 ARG A C 1
ATOM 659 O O . ARG A 1 89 ? -5.564 -0.899 -3.692 1.00 64.31 89 ARG A O 1
ATOM 666 N N . PRO A 1 90 ? -6.875 0.145 -5.206 1.00 66.19 90 PRO A N 1
ATOM 667 C CA . PRO A 1 90 ? -8.082 0.065 -4.394 1.00 66.19 90 PRO A CA 1
ATOM 668 C C . PRO A 1 90 ? -8.419 -1.391 -4.063 1.00 66.19 90 PRO A C 1
ATOM 670 O O . PRO A 1 90 ? -8.567 -2.218 -4.968 1.00 66.19 90 PRO A O 1
ATOM 673 N N . VAL A 1 91 ? -8.557 -1.684 -2.773 1.00 81.38 91 VAL A N 1
ATOM 674 C CA . VAL A 1 91 ? -8.982 -2.998 -2.288 1.00 81.38 91 VAL A CA 1
ATOM 675 C C . VAL A 1 91 ? -10.496 -3.101 -2.441 1.00 81.38 91 VAL A C 1
ATOM 677 O O . VAL A 1 91 ? -11.244 -2.284 -1.905 1.00 81.38 91 VAL A O 1
ATOM 680 N N . ARG A 1 92 ? -10.966 -4.105 -3.189 1.00 82.19 92 ARG A N 1
ATOM 681 C CA . ARG A 1 92 ? -12.398 -4.403 -3.318 1.00 82.19 92 ARG A CA 1
ATOM 682 C C . ARG A 1 92 ? -12.824 -5.310 -2.172 1.00 82.19 92 ARG A C 1
ATOM 684 O O . ARG A 1 92 ? -12.884 -6.521 -2.330 1.00 82.19 92 ARG A O 1
ATOM 691 N N . PHE A 1 93 ? -13.109 -4.706 -1.028 1.00 88.38 93 PHE A N 1
ATOM 692 C CA . PHE A 1 93 ? -13.596 -5.413 0.148 1.00 88.38 93 PHE A CA 1
ATOM 693 C C . PHE A 1 93 ? -14.842 -4.718 0.691 1.00 88.38 93 PHE A C 1
ATOM 695 O O . PHE A 1 93 ? -14.823 -3.517 0.965 1.00 88.38 93 PHE A O 1
ATOM 702 N N . ALA A 1 94 ? -15.933 -5.470 0.826 1.00 87.12 94 ALA A N 1
ATOM 703 C CA . ALA A 1 94 ? -17.162 -4.976 1.431 1.00 87.12 94 ALA A CA 1
ATOM 704 C C . ALA A 1 94 ? -17.001 -4.982 2.955 1.00 87.12 94 ALA A C 1
ATOM 706 O O . ALA A 1 94 ? -17.327 -5.962 3.623 1.00 87.12 94 ALA A O 1
ATOM 707 N N . LEU A 1 95 ? -16.456 -3.891 3.495 1.00 87.88 95 LEU A N 1
ATOM 708 C CA . LEU A 1 95 ? -16.319 -3.724 4.937 1.00 87.88 95 LEU A CA 1
ATOM 709 C C . LEU A 1 95 ? -17.720 -3.642 5.576 1.00 87.88 95 LEU A C 1
ATOM 711 O O . LEU A 1 95 ? -18.523 -2.809 5.141 1.00 87.88 95 LEU A O 1
ATOM 715 N N . PRO A 1 96 ? -18.029 -4.472 6.590 1.00 89.44 96 PRO A N 1
ATOM 716 C CA . PRO A 1 96 ? -19.293 -4.378 7.311 1.00 89.44 96 PRO A CA 1
ATOM 717 C C . PRO A 1 96 ? -19.499 -2.976 7.904 1.00 89.44 96 PRO A C 1
ATOM 719 O O . PRO A 1 96 ? -18.525 -2.334 8.307 1.00 89.44 96 PRO A O 1
ATOM 722 N N . PRO A 1 97 ? -20.745 -2.475 7.973 1.00 88.50 97 PRO A N 1
ATOM 723 C CA . PRO A 1 97 ? -21.017 -1.186 8.592 1.00 88.50 97 PRO A CA 1
ATOM 724 C C . PRO A 1 97 ? -20.642 -1.231 10.076 1.00 88.50 97 PRO A C 1
ATOM 726 O O . PRO A 1 97 ? -21.053 -2.142 10.789 1.00 88.50 97 PRO A O 1
ATOM 729 N N . MET A 1 98 ? -19.899 -0.227 10.544 1.00 90.56 98 MET A N 1
ATOM 730 C CA . MET A 1 98 ? -19.484 -0.125 11.942 1.00 90.56 98 MET A CA 1
ATOM 731 C C . MET A 1 98 ? -20.158 1.070 12.613 1.00 90.56 98 MET A C 1
ATOM 733 O O . MET A 1 98 ? -20.100 2.188 12.099 1.00 90.56 98 MET A O 1
ATOM 737 N N . LYS A 1 99 ? -20.811 0.837 13.753 1.00 86.19 99 LYS A N 1
ATOM 738 C CA . LYS A 1 99 ? -21.425 1.874 14.602 1.00 86.19 99 LYS A CA 1
ATOM 739 C C . LYS A 1 99 ? -20.979 1.765 16.058 1.00 86.19 99 LYS A C 1
ATOM 741 O O . LYS A 1 99 ? -20.973 2.763 16.769 1.00 86.19 99 LYS A O 1
ATOM 746 N N . THR A 1 100 ? -20.615 0.565 16.486 1.00 85.62 100 THR A N 1
ATOM 747 C CA . THR A 1 100 ? -20.235 0.214 17.852 1.00 85.62 100 THR A CA 1
ATOM 748 C C . THR A 1 100 ? -18.852 -0.438 17.886 1.00 85.62 100 THR A C 1
ATOM 750 O O . THR A 1 100 ? -18.276 -0.773 16.848 1.00 85.62 100 THR A O 1
ATOM 753 N N . ALA A 1 101 ? -18.309 -0.632 19.091 1.00 83.12 101 ALA A N 1
ATOM 754 C CA . ALA A 1 101 ? -17.061 -1.370 19.277 1.00 83.12 101 ALA A CA 1
ATOM 755 C C . ALA A 1 101 ? -17.193 -2.856 18.882 1.00 83.12 101 ALA A C 1
ATOM 757 O O . ALA A 1 101 ? -16.261 -3.417 18.308 1.00 83.12 101 ALA A O 1
ATOM 758 N N . ASP A 1 102 ? -18.358 -3.469 19.105 1.00 86.69 102 ASP A N 1
ATOM 759 C CA . ASP A 1 102 ? -18.625 -4.861 18.714 1.00 86.69 102 ASP A CA 1
ATOM 760 C C . ASP A 1 102 ? -18.662 -5.027 17.186 1.00 86.69 102 ASP A C 1
ATOM 762 O O . ASP A 1 102 ? -18.210 -6.040 16.637 1.00 86.69 102 ASP A O 1
ATOM 766 N N . ASP A 1 103 ? -19.112 -3.995 16.467 1.00 90.56 103 ASP A N 1
ATOM 767 C CA . ASP A 1 103 ? -19.064 -3.994 15.004 1.00 90.56 103 ASP A CA 1
ATO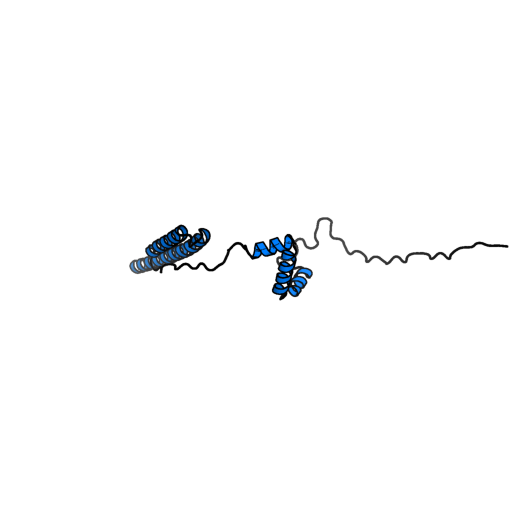M 768 C C . ASP A 1 103 ? -17.620 -3.961 14.483 1.00 90.56 103 ASP A C 1
ATOM 770 O O . ASP A 1 103 ? -17.331 -4.551 13.443 1.00 90.56 103 ASP A O 1
ATOM 774 N N . ALA A 1 104 ? -16.691 -3.325 15.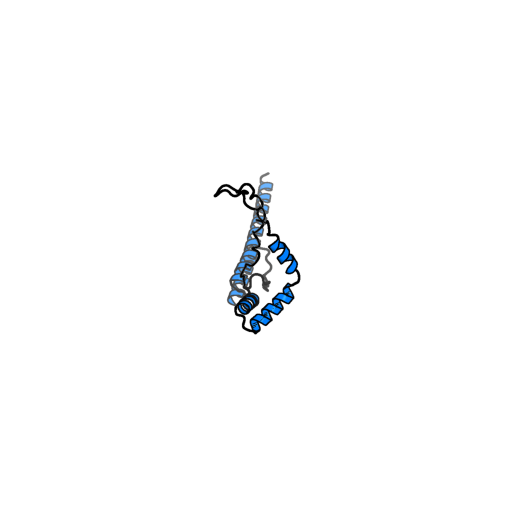208 1.00 90.56 104 ALA A N 1
ATOM 775 C CA . ALA A 1 104 ? -15.273 -3.336 14.850 1.00 90.56 104 ALA A CA 1
ATOM 776 C C . ALA A 1 104 ? -14.679 -4.751 14.967 1.00 90.56 104 ALA A C 1
ATOM 778 O O . ALA A 1 104 ? -13.925 -5.181 14.092 1.00 90.56 104 ALA A O 1
ATOM 779 N N . ALA A 1 105 ? -15.069 -5.517 15.993 1.00 90.69 105 ALA A N 1
ATOM 780 C CA . ALA A 1 105 ? -14.684 -6.924 16.113 1.00 90.69 105 ALA A CA 1
ATOM 781 C C . ALA A 1 105 ? -15.259 -7.767 14.960 1.00 90.69 105 ALA A C 1
ATOM 783 O O . ALA A 1 105 ? -14.543 -8.569 14.354 1.00 90.69 105 ALA A O 1
ATOM 784 N N . SER A 1 106 ? -16.522 -7.529 14.597 1.00 92.94 106 SER A N 1
ATOM 785 C CA . SER A 1 106 ? -17.178 -8.195 13.463 1.00 92.94 106 SER A CA 1
ATOM 786 C C . SER A 1 106 ? -16.504 -7.863 12.125 1.00 92.94 106 SER A C 1
ATOM 788 O O . SER A 1 106 ? -16.289 -8.748 11.294 1.00 92.94 106 SER A O 1
ATOM 790 N N . ALA A 1 107 ? -16.097 -6.607 11.925 1.00 94.50 107 ALA A N 1
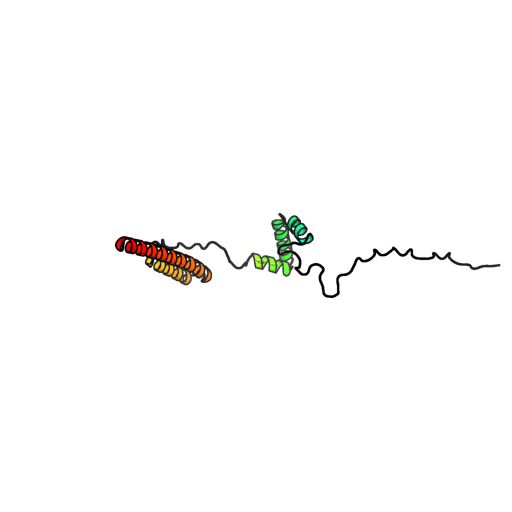ATOM 791 C CA . ALA A 1 107 ? -15.343 -6.181 10.752 1.00 94.50 107 ALA A CA 1
ATOM 792 C C . ALA A 1 107 ? -13.965 -6.860 10.678 1.00 94.50 107 ALA A C 1
ATOM 794 O O . ALA A 1 107 ? -13.579 -7.347 9.614 1.00 94.50 107 ALA A O 1
ATOM 795 N N . MET A 1 108 ? -13.251 -6.972 11.803 1.00 95.38 108 MET A N 1
ATOM 796 C CA . MET A 1 108 ? -11.974 -7.692 11.862 1.00 95.38 108 MET A CA 1
ATOM 797 C C . MET A 1 108 ? -12.120 -9.186 11.558 1.00 95.38 108 MET A C 1
ATOM 799 O O . MET A 1 108 ? -11.274 -9.750 10.862 1.00 95.38 108 MET A O 1
ATOM 803 N N . ALA A 1 109 ? -13.201 -9.823 12.015 1.00 95.00 109 ALA A N 1
ATOM 804 C CA . ALA A 1 109 ? -13.496 -11.214 11.679 1.00 95.00 109 ALA A CA 1
ATOM 805 C C . ALA A 1 109 ? -13.730 -11.401 10.169 1.00 95.00 109 ALA A C 1
ATOM 807 O O . ALA A 1 109 ? -13.195 -12.338 9.574 1.00 95.00 109 ALA A O 1
ATOM 808 N N . ALA A 1 110 ? -14.460 -10.480 9.528 1.00 95.62 110 ALA A N 1
ATOM 809 C CA . ALA A 1 110 ? -14.669 -10.500 8.080 1.00 95.62 110 ALA A CA 1
ATOM 810 C C . ALA A 1 110 ? -13.353 -10.327 7.298 1.00 95.62 110 ALA A C 1
ATOM 812 O O . ALA A 1 110 ? -13.124 -11.029 6.314 1.00 95.62 110 ALA A O 1
ATOM 813 N N . VAL A 1 111 ? -12.462 -9.438 7.756 1.00 95.44 111 VAL A N 1
ATOM 814 C CA . VAL A 1 111 ? -11.123 -9.264 7.164 1.00 95.44 111 VAL A CA 1
ATOM 815 C C . VAL A 1 111 ? -10.305 -10.553 7.289 1.00 95.44 111 VAL A C 1
ATOM 817 O O . VAL A 1 111 ? -9.724 -11.003 6.303 1.00 95.44 111 VAL A O 1
ATOM 820 N N . ALA A 1 112 ? -10.290 -11.186 8.466 1.00 95.19 112 ALA A N 1
ATOM 821 C CA . ALA A 1 112 ? -9.565 -12.439 8.684 1.00 95.19 112 ALA A CA 1
ATOM 822 C C . ALA A 1 112 ? -10.087 -13.581 7.794 1.00 95.19 112 ALA A C 1
ATOM 824 O O . ALA A 1 112 ? -9.294 -14.322 7.212 1.00 95.19 112 ALA A O 1
ATOM 825 N N . ALA A 1 113 ? -11.409 -13.688 7.637 1.00 95.19 113 ALA A N 1
ATOM 826 C CA . ALA A 1 113 ? -12.030 -14.675 6.759 1.00 95.19 113 ALA A CA 1
ATOM 827 C C . ALA A 1 113 ? -11.639 -14.467 5.287 1.00 95.19 113 ALA A C 1
ATOM 829 O O . ALA A 1 113 ? -11.289 -15.427 4.606 1.00 95.19 113 ALA A O 1
ATOM 830 N N . ALA A 1 114 ? -11.627 -13.221 4.807 1.00 93.75 114 ALA A N 1
ATOM 831 C CA . ALA A 1 114 ? -11.234 -12.910 3.434 1.00 93.75 114 ALA A CA 1
ATOM 832 C C . ALA A 1 114 ? -9.744 -13.178 3.159 1.00 93.75 114 ALA A C 1
ATOM 834 O O . ALA A 1 114 ? -9.388 -13.601 2.060 1.00 93.75 114 ALA A O 1
ATOM 835 N N . VAL A 1 115 ? -8.867 -13.009 4.157 1.00 94.94 115 VAL A N 1
ATOM 836 C CA . VAL A 1 115 ? -7.463 -13.447 4.047 1.00 94.94 115 VAL A CA 1
ATOM 837 C C . VAL A 1 115 ? -7.369 -14.966 3.954 1.00 94.94 115 VAL A C 1
ATOM 839 O O . VAL A 1 115 ? -6.644 -15.481 3.107 1.00 94.94 115 VAL A O 1
ATOM 842 N N . ALA A 1 116 ? -8.112 -15.692 4.793 1.00 94.06 116 ALA A N 1
ATOM 843 C CA . ALA A 1 116 ? -8.123 -17.154 4.772 1.00 94.06 116 ALA A CA 1
ATOM 844 C C . ALA A 1 116 ? -8.670 -17.721 3.448 1.00 94.06 116 ALA A C 1
ATOM 846 O O . ALA A 1 116 ? -8.196 -18.756 2.986 1.00 94.06 116 ALA A O 1
ATOM 847 N N . ALA A 1 117 ? -9.627 -17.027 2.825 1.00 93.31 117 ALA A N 1
ATOM 848 C CA . ALA A 1 117 ? -10.168 -17.366 1.510 1.00 93.31 117 ALA A CA 1
ATOM 849 C C . ALA A 1 117 ? -9.228 -17.003 0.341 1.00 93.31 117 ALA A C 1
ATOM 851 O O . ALA A 1 117 ? -9.419 -17.490 -0.771 1.00 93.31 117 ALA A O 1
ATOM 852 N N . GLY A 1 118 ? -8.206 -16.173 0.580 1.00 89.75 118 GLY A N 1
ATOM 853 C CA . GLY A 1 118 ? -7.291 -15.680 -0.454 1.00 89.75 118 GLY A CA 1
ATOM 854 C C . GLY A 1 118 ? -7.821 -14.488 -1.259 1.00 89.75 118 GLY A C 1
ATOM 855 O O . GLY A 1 118 ? -7.157 -14.054 -2.200 1.00 89.75 118 GLY A O 1
ATOM 856 N N . ASP A 1 119 ? -8.973 -13.933 -0.877 1.00 90.12 119 ASP A N 1
ATOM 857 C CA . ASP A 1 119 ? -9.555 -12.733 -1.492 1.00 90.12 119 ASP A CA 1
ATOM 858 C C . ASP A 1 119 ? -8.784 -11.460 -1.112 1.00 90.12 119 ASP A C 1
ATOM 860 O O . ASP A 1 119 ? -8.773 -10.481 -1.861 1.00 90.12 119 ASP A O 1
ATOM 864 N N . LEU A 1 120 ? -8.124 -11.481 0.050 1.00 89.75 120 LEU A N 1
ATOM 865 C CA . LEU A 1 120 ? -7.231 -10.429 0.524 1.00 89.75 120 LEU A CA 1
ATOM 866 C C . LEU A 1 120 ? -5.826 -10.961 0.770 1.00 89.75 120 LEU A C 1
ATOM 868 O O . LEU A 1 120 ? -5.623 -12.035 1.336 1.00 89.75 120 LEU A O 1
ATOM 872 N N . THR A 1 121 ? -4.835 -10.143 0.440 1.00 89.94 121 THR A N 1
ATOM 873 C CA . THR A 1 121 ? -3.463 -10.370 0.891 1.00 89.94 121 THR A CA 1
ATOM 874 C C . THR A 1 121 ? -3.287 -9.945 2.359 1.00 89.94 121 THR A C 1
ATOM 876 O O . THR A 1 121 ? -3.977 -9.039 2.838 1.00 89.94 121 THR A O 1
ATOM 879 N N . PRO A 1 122 ? -2.302 -10.508 3.087 1.00 90.50 122 PRO A N 1
ATOM 880 C CA . PRO A 1 122 ? -1.980 -10.067 4.449 1.00 90.50 122 PRO A CA 1
ATOM 881 C C . PRO A 1 122 ? -1.626 -8.573 4.557 1.00 90.50 122 PRO A C 1
ATOM 883 O O . PRO A 1 122 ? -1.898 -7.926 5.571 1.00 90.50 122 PRO A O 1
ATOM 886 N N . THR A 1 123 ? -1.034 -8.000 3.504 1.00 89.75 123 THR A N 1
ATOM 887 C CA . THR A 1 123 ? -0.712 -6.568 3.446 1.00 89.75 123 THR A CA 1
ATOM 888 C C . THR A 1 123 ? -1.975 -5.714 3.341 1.00 89.75 123 THR A C 1
ATOM 890 O O . THR A 1 123 ? -2.115 -4.746 4.087 1.00 89.75 123 THR A O 1
ATOM 893 N N . GLU A 1 124 ? -2.921 -6.086 2.475 1.00 90.12 124 GLU A N 1
ATOM 894 C CA . GLU A 1 124 ? -4.213 -5.393 2.354 1.00 90.12 124 GLU A CA 1
ATOM 895 C C . GLU A 1 124 ? -5.030 -5.512 3.646 1.00 90.12 124 GLU A C 1
ATOM 897 O O . GLU A 1 124 ? -5.618 -4.533 4.102 1.00 90.12 124 GLU A O 1
ATOM 902 N N . ALA A 1 125 ? -4.998 -6.678 4.293 1.00 92.62 125 ALA A N 1
ATOM 903 C CA . ALA A 1 125 ? -5.650 -6.888 5.580 1.00 92.62 125 ALA A CA 1
ATOM 904 C C . ALA A 1 125 ? -5.073 -6.005 6.688 1.00 92.62 125 ALA A C 1
ATOM 906 O O . ALA A 1 125 ? -5.833 -5.427 7.458 1.00 92.62 125 ALA A O 1
ATOM 907 N N . THR A 1 126 ? -3.748 -5.835 6.739 1.00 92.88 126 THR A N 1
ATOM 908 C CA . THR A 1 126 ? -3.107 -4.893 7.673 1.00 92.88 126 THR A CA 1
ATOM 909 C C . THR A 1 126 ? -3.593 -3.460 7.439 1.00 92.88 126 THR A C 1
ATOM 911 O O . THR A 1 126 ? -3.899 -2.743 8.391 1.00 92.88 126 THR A O 1
ATOM 914 N N . ALA A 1 127 ? -3.709 -3.035 6.177 1.00 90.75 127 ALA A N 1
ATOM 915 C CA . ALA A 1 127 ? -4.218 -1.706 5.849 1.00 90.75 127 ALA A CA 1
ATOM 916 C C . ALA A 1 127 ? -5.680 -1.521 6.298 1.00 90.75 127 ALA A C 1
ATOM 918 O O . ALA A 1 127 ? -6.009 -0.501 6.904 1.00 90.75 127 ALA A O 1
ATOM 919 N N . LEU A 1 128 ? -6.540 -2.518 6.071 1.00 92.56 128 LEU A N 1
ATOM 920 C CA . LEU A 1 128 ? -7.935 -2.501 6.526 1.00 92.56 128 LEU A CA 1
ATOM 921 C C . LEU A 1 128 ? -8.050 -2.535 8.056 1.00 92.56 128 LEU A C 1
ATOM 923 O O . LEU A 1 128 ? -8.843 -1.787 8.625 1.00 92.56 128 LEU A O 1
ATOM 927 N N . ALA A 1 129 ? -7.224 -3.335 8.729 1.00 93.94 129 ALA A N 1
ATOM 928 C CA . ALA A 1 129 ? -7.184 -3.412 10.186 1.00 93.94 129 ALA A CA 1
ATOM 929 C C . ALA A 1 129 ? -6.877 -2.048 10.821 1.00 93.94 129 ALA A C 1
ATOM 931 O O . ALA A 1 129 ? -7.509 -1.663 11.802 1.00 93.94 129 ALA A O 1
ATOM 932 N N . ASN A 1 130 ? -5.970 -1.273 10.219 1.00 94.06 130 ASN A N 1
ATOM 933 C CA . ASN A 1 130 ? -5.656 0.081 10.680 1.00 94.06 130 ASN A CA 1
ATOM 934 C C . ASN A 1 130 ? -6.848 1.043 10.554 1.00 94.06 130 ASN A C 1
ATOM 936 O O . ASN A 1 130 ? -7.046 1.894 11.424 1.00 94.06 130 ASN A O 1
ATOM 940 N N . VAL A 1 131 ? -7.659 0.911 9.498 1.00 92.81 131 VAL A N 1
ATOM 941 C CA . VAL A 1 131 ? -8.900 1.690 9.342 1.00 92.81 131 VAL A CA 1
ATOM 942 C C . VAL A 1 131 ? -9.901 1.332 10.444 1.00 92.81 131 VAL A C 1
ATOM 944 O O . VAL A 1 131 ? -10.451 2.232 11.080 1.00 92.81 131 VAL A O 1
ATOM 947 N N . VAL A 1 132 ? -10.092 0.038 10.715 1.00 93.75 132 VAL A N 1
ATOM 948 C CA . VAL A 1 132 ? -10.996 -0.443 11.774 1.00 93.75 132 VAL A CA 1
ATOM 949 C C . VAL A 1 132 ? -10.529 0.017 13.160 1.00 93.75 132 VAL A C 1
ATOM 951 O O . VAL A 1 132 ? -11.327 0.522 13.947 1.00 93.75 132 VAL A O 1
ATOM 954 N N . GLU A 1 133 ? -9.230 -0.069 13.447 1.00 92.50 133 GLU A N 1
ATOM 955 C CA . GLU A 1 133 ? -8.667 0.378 14.725 1.00 92.50 133 GLU A CA 1
ATOM 956 C C . GLU A 1 133 ? -8.787 1.897 14.910 1.00 92.50 133 GLU A C 1
ATOM 958 O O . GLU A 1 133 ? -9.101 2.371 16.002 1.00 92.50 133 GLU A O 1
ATOM 963 N N . THR A 1 134 ? -8.594 2.674 13.841 1.00 92.56 134 THR A N 1
ATOM 964 C CA . THR A 1 134 ? -8.783 4.131 13.883 1.00 92.56 134 THR A CA 1
ATOM 965 C C . THR A 1 134 ? -10.233 4.472 14.212 1.00 92.56 134 THR A C 1
ATOM 967 O O . THR A 1 134 ? -10.483 5.290 15.096 1.00 92.56 134 THR A O 1
ATOM 970 N N . PHE A 1 135 ? -11.190 3.792 13.575 1.00 90.62 135 PHE A N 1
ATOM 971 C CA . PHE A 1 135 ? -12.612 3.959 13.865 1.00 90.62 135 PHE A CA 1
ATOM 972 C C . PHE A 1 135 ? -12.944 3.637 15.331 1.00 90.62 135 PHE A C 1
ATOM 974 O O . PHE A 1 135 ? -13.592 4.440 16.006 1.00 90.62 135 PHE A O 1
ATOM 981 N N . ARG A 1 136 ? -12.442 2.509 15.854 1.00 90.62 136 ARG A N 1
ATOM 982 C CA . ARG A 1 136 ? -12.637 2.101 17.255 1.00 90.62 136 ARG A CA 1
ATOM 983 C C . ARG A 1 136 ? -12.108 3.155 18.234 1.00 90.62 136 ARG A C 1
ATOM 985 O O . ARG A 1 136 ? -12.814 3.532 19.165 1.00 90.62 136 ARG A O 1
ATOM 992 N N . ARG A 1 137 ? -10.901 3.684 17.997 1.00 89.38 137 ARG A N 1
ATOM 993 C CA . ARG A 1 137 ? -10.305 4.750 18.826 1.00 89.38 137 ARG A CA 1
ATOM 994 C C . ARG A 1 137 ? -11.116 6.039 18.795 1.00 89.38 137 ARG A C 1
ATOM 996 O O . ARG A 1 137 ? -11.283 6.680 19.833 1.00 89.38 137 ARG A O 1
ATOM 1003 N N . THR A 1 138 ? -11.615 6.432 17.623 1.00 89.25 138 THR A N 1
ATOM 1004 C CA . THR A 1 138 ? -12.476 7.612 17.496 1.00 89.25 138 THR A CA 1
ATOM 1005 C C . THR A 1 138 ? -13.761 7.431 18.298 1.00 89.25 138 THR A C 1
ATOM 1007 O O . THR A 1 138 ? -14.104 8.323 19.070 1.00 89.25 138 THR A O 1
ATOM 1010 N N . LEU A 1 139 ? -14.417 6.269 18.193 1.00 89.00 139 LEU A N 1
ATOM 1011 C CA . LEU A 1 139 ? -15.610 5.960 18.985 1.00 89.00 139 LEU A CA 1
ATOM 1012 C C . LEU A 1 139 ? -15.344 6.051 20.490 1.00 89.00 139 LEU A C 1
ATOM 1014 O O . LEU A 1 139 ? -16.063 6.765 21.186 1.00 89.00 139 LEU A O 1
ATOM 1018 N N . GLU A 1 140 ? -14.294 5.397 20.991 1.00 84.81 140 GLU A N 1
ATOM 1019 C CA . GLU A 1 140 ? -13.939 5.452 22.416 1.00 84.81 140 GLU A CA 1
ATOM 1020 C C . GLU A 1 140 ? -13.678 6.878 22.891 1.00 84.81 140 GLU A C 1
ATOM 1022 O O . GLU A 1 140 ? -14.159 7.278 23.948 1.00 84.81 140 GLU A O 1
ATOM 1027 N N . THR A 1 141 ? -12.967 7.673 22.088 1.00 88.00 141 THR A N 1
ATOM 1028 C CA . THR A 1 141 ? -12.689 9.075 22.420 1.00 88.00 141 THR A CA 1
ATOM 1029 C C . THR A 1 141 ? -13.986 9.875 22.535 1.00 88.00 141 THR A C 1
ATOM 1031 O O . THR A 1 141 ? -14.162 10.633 23.489 1.00 88.00 141 THR A O 1
ATOM 1034 N N . THR A 1 142 ? -14.921 9.684 21.599 1.00 86.69 142 THR A N 1
ATOM 1035 C CA . THR A 1 142 ? -16.222 10.369 21.633 1.00 86.69 142 THR A CA 1
ATOM 1036 C C . THR A 1 142 ? -17.109 9.907 22.788 1.00 86.69 142 THR A C 1
ATOM 1038 O O . THR A 1 142 ? -17.780 10.731 23.408 1.00 86.69 142 THR A O 1
ATOM 1041 N N . ASP A 1 143 ? -17.090 8.614 23.121 1.00 85.75 143 ASP A N 1
ATOM 1042 C CA . ASP A 1 143 ? -17.886 8.063 24.217 1.00 85.75 143 ASP A CA 1
ATOM 1043 C C . ASP A 1 143 ? -17.378 8.537 25.582 1.00 85.75 143 ASP A C 1
ATOM 1045 O O . ASP A 1 143 ? -18.156 8.994 26.422 1.00 85.75 143 ASP A O 1
ATOM 1049 N N . LEU A 1 144 ? -16.058 8.508 25.780 1.00 83.00 144 LEU A N 1
ATOM 1050 C CA . LEU A 1 144 ? -15.424 9.001 26.999 1.00 83.00 144 LEU A CA 1
ATOM 1051 C C . LEU A 1 144 ? -15.655 10.503 27.183 1.00 83.00 144 LEU A C 1
ATOM 1053 O O . LEU A 1 144 ? -16.030 10.916 28.277 1.00 83.00 144 LEU A O 1
ATOM 1057 N N . ALA A 1 145 ? -15.508 11.310 26.126 1.00 86.19 145 ALA A N 1
ATOM 1058 C CA . ALA A 1 145 ? -15.780 12.748 26.188 1.00 86.19 145 ALA A CA 1
ATOM 1059 C C . ALA A 1 145 ? -17.228 13.042 26.616 1.00 86.19 145 ALA A C 1
ATOM 1061 O O . ALA A 1 145 ? -17.464 13.894 27.473 1.00 86.19 145 ALA A O 1
ATOM 1062 N N . ARG A 1 146 ? -18.197 12.291 26.077 1.00 88.19 146 ARG A N 1
ATOM 1063 C CA . ARG A 1 146 ? -19.612 12.400 26.456 1.00 88.19 146 ARG A CA 1
ATOM 1064 C C . ARG A 1 146 ? -19.840 12.049 27.927 1.00 88.19 146 ARG A C 1
ATOM 1066 O O . ARG A 1 146 ? -20.486 12.809 28.640 1.00 88.19 146 ARG A O 1
ATOM 1073 N N . ARG A 1 147 ? -19.285 10.927 28.395 1.00 87.56 147 ARG A N 1
ATOM 1074 C CA . ARG A 1 147 ? -19.430 10.479 29.791 1.00 87.56 147 ARG A CA 1
ATOM 1075 C C . ARG A 1 147 ? -18.799 11.452 30.787 1.00 87.56 147 ARG A C 1
ATOM 1077 O O . ARG A 1 147 ? -19.358 11.655 31.859 1.00 87.56 147 ARG A O 1
ATOM 1084 N N . VAL A 1 148 ? -17.659 12.055 30.442 1.00 90.44 148 VAL A N 1
ATOM 1085 C CA . VAL A 1 148 ? -17.019 13.093 31.267 1.00 90.44 148 VAL A CA 1
ATOM 1086 C C . VAL A 1 148 ? -17.922 14.321 31.374 1.00 90.44 148 VAL A C 1
ATOM 1088 O O . VAL A 1 148 ? -18.205 14.748 32.488 1.00 90.44 148 VAL A O 1
ATOM 1091 N N . ALA A 1 149 ? -18.461 14.818 30.258 1.00 88.19 149 ALA A N 1
ATOM 1092 C CA . ALA A 1 149 ? -19.370 15.966 30.268 1.00 88.19 149 ALA A CA 1
ATOM 1093 C C . ALA A 1 149 ? -20.647 15.708 31.097 1.00 88.19 149 ALA A C 1
ATOM 1095 O O . ALA A 1 149 ? -21.088 16.569 31.857 1.00 88.19 149 ALA A O 1
ATOM 1096 N N . GLU A 1 150 ? -21.226 14.505 30.999 1.00 88.75 150 GLU A N 1
ATOM 1097 C CA . GLU A 1 150 ? -22.380 14.104 31.815 1.00 88.75 150 GLU A CA 1
ATOM 1098 C C . GLU A 1 150 ? -22.048 14.104 33.318 1.00 88.75 150 GLU A C 1
ATOM 1100 O O . GLU A 1 150 ? -22.852 14.574 34.126 1.00 88.75 150 GLU A O 1
ATOM 1105 N N . LEU A 1 151 ? -20.866 13.618 33.708 1.00 88.06 151 LEU A N 1
ATOM 1106 C CA . LEU A 1 151 ? -20.424 13.618 35.106 1.00 88.06 151 LEU A CA 1
ATOM 1107 C C . LEU A 1 151 ? -20.136 15.033 35.623 1.00 88.06 151 LEU A C 1
ATOM 1109 O O . LEU A 1 151 ? -20.579 15.371 36.718 1.00 88.06 151 LEU A O 1
ATOM 1113 N N . GLU A 1 152 ? -19.467 15.874 34.834 1.00 89.19 152 GLU A N 1
ATOM 1114 C CA . GLU A 1 152 ? -19.198 17.274 35.188 1.00 89.19 152 GLU A CA 1
ATOM 1115 C C . GLU A 1 152 ? -20.498 18.069 35.380 1.00 89.19 152 GLU A C 1
ATOM 1117 O O . GLU A 1 152 ? -20.619 18.818 36.346 1.00 89.19 152 GLU A O 1
ATOM 1122 N N . SER A 1 153 ? -21.511 17.830 34.536 1.00 84.69 153 SER A N 1
ATOM 1123 C CA . SER A 1 153 ? -22.832 18.466 34.660 1.00 84.69 153 SER A CA 1
ATOM 1124 C C . SER A 1 153 ? -23.634 18.035 35.894 1.00 84.69 153 SER A C 1
ATOM 1126 O O . SER A 1 153 ? -24.535 18.752 36.313 1.00 84.69 153 SER A O 1
ATOM 1128 N N . ARG A 1 154 ? -23.336 16.859 36.464 1.00 81.25 154 ARG A N 1
ATOM 1129 C CA . ARG A 1 154 ? -23.974 16.339 37.687 1.00 81.25 154 ARG A CA 1
ATOM 1130 C C . ARG A 1 154 ? -23.250 16.753 38.967 1.00 81.25 154 ARG A C 1
ATOM 1132 O O . ARG A 1 154 ? -23.830 16.642 40.043 1.00 81.25 154 ARG A O 1
ATOM 1139 N N . SER A 1 155 ? -21.981 17.138 38.855 1.00 67.69 155 SER A N 1
ATOM 1140 C CA . SER A 1 155 ? -21.140 17.575 39.974 1.00 67.69 155 SER A CA 1
ATOM 1141 C C . SER A 1 155 ? -21.048 19.100 40.118 1.00 67.69 155 SER A C 1
ATOM 1143 O O . SER A 1 155 ? -20.442 19.554 41.088 1.00 67.69 155 SER A O 1
ATOM 1145 N N . SER A 1 156 ? -21.638 19.869 39.195 1.00 55.06 156 SER A N 1
ATOM 1146 C CA . SER A 1 156 ? -21.938 21.307 39.342 1.00 55.06 156 SER A CA 1
ATOM 1147 C C . SER A 1 156 ? -23.388 21.521 39.753 1.00 55.06 156 SER A C 1
ATOM 1149 O O . SER A 1 156 ? -23.631 22.492 40.500 1.00 55.06 156 SER A O 1
#

Solvent-accessible surface area (backbone atoms only — not comparable to full-atom values): 9900 Å² total; per-residue (Å²): 134,87,78,91,81,80,82,86,80,84,82,74,84,82,74,76,78,71,76,79,76,68,90,73,66,59,91,95,46,63,94,55,82,83,57,78,64,87,89,70,74,53,71,69,55,55,54,48,51,64,66,48,64,85,39,61,63,60,54,50,52,52,37,50,54,41,24,76,73,64,38,66,69,34,36,49,56,51,47,55,62,75,67,39,79,87,80,81,71,88,77,93,68,89,75,63,85,67,89,51,69,67,35,40,55,52,35,51,51,52,48,53,50,33,38,75,71,63,80,35,52,73,66,58,41,53,57,51,49,53,53,44,51,50,52,46,52,52,50,51,52,55,52,51,54,50,54,48,52,57,50,54,66,73,75,107

Foldseek 3Di:
DDDDDDDDDDDDDPPDDPDPDPDDDDVPDDPDPPPDPPPDDDPVVVVVVVVCVPCVVVVLVVLVVVVVVPDPVSVVVVCCVVVPDPDDDDQPDDQPDDDDLVSLVVSLVSLVVCCVVVSDPPVVSVVVNVVSVVVNVVVVVVVVVVVVVVVVVVVD

Secondary structure (DSSP, 8-state):
-----------------------PPPTT--S-TT-SPTT---HHHHHHHHHHTTTHHHHHHHHHHHHHTT-HHHHHHHHHHHT----SPPP---PPP-SSHHHHHHHHHHHHHHHHHTSS-HHHHHHHHHHHHHHHHHHHHHHHHHHHHHHHHHH-

pLDDT: mean 80.6, std 15.42, range [37.91, 96.56]

Mean predicted aligned error: 17.58 Å

Nearest PDB structures (foldseek):
  8sqr-assembly1_A  TM=3.853E-01  e=3.603E+00  Brucella abortus 2308

Sequence (156 aa):
MAANRKNPTADPLQKQQGTVRGRPFEKGKSGNPAGKRSGTKARATLAAEQLLDGEAEAITRKAIDLALAGDTTALRLVMDRIVAPRKDRPVRFALPPMKTADDAASAMAAVAAAVAAGDLTPTEATALANVVETFRRTLETTDLARRVAELESRSS

Radius of gyration: 36.34 Å; Cα contacts (8 Å, |Δi|>4): 56; chains: 1; bounding box: 102×54×98 Å